Protein AF-A0A5N8XVZ8-F1 (afdb_monomer)

Nearest PDB structures (foldseek):
  3zfm-assembly1_A  TM=3.648E-01  e=7.209E+00  Homo sapiens

Sequence (87 aa):
MHVSPDGVSRLLRCGQGDRCRECGNRIEWYHRGAERPVRLHPHELPAARVPTVCRWHVSSGVAYPGGDGSSWCRLPHAVVCPARDTP

Solvent-accessible surface area (backbone atoms only — not comparable to full-atom values): 5308 Å² total; per-residue (Å²): 139,86,81,84,90,77,88,76,74,94,66,75,82,51,40,60,76,46,60,41,88,80,63,64,46,68,30,23,40,23,38,31,80,96,48,75,66,44,54,25,34,74,64,73,41,55,33,92,82,47,60,61,91,52,23,25,36,75,57,97,34,32,45,42,87,31,63,90,80,47,69,54,21,27,37,48,34,82,82,75,38,61,59,74,70,58,130

Radius of gyration: 13.96 Å; Cα contacts (8 Å, |Δi|>4): 150; chains: 1; bounding box: 51×29×31 Å

Organism: NCBI:txid565072

Structure (mmCIF, N/CA/C/O backbone):
data_AF-A0A5N8XVZ8-F1
#
_entry.id   AF-A0A5N8XVZ8-F1
#
loop_
_atom_site.group_PDB
_atom_site.id
_atom_site.type_symbol
_atom_site.label_atom_id
_atom_site.label_alt_id
_atom_site.label_comp_id
_atom_site.label_asym_id
_atom_site.label_entity_id
_atom_site.label_seq_id
_atom_site.pdbx_PDB_ins_code
_atom_site.Cartn_x
_atom_site.Cartn_y
_atom_site.Cartn_z
_atom_site.occupancy
_atom_site.B_iso_or_equiv
_atom_site.auth_seq_id
_atom_site.auth_comp_id
_atom_site.auth_asym_id
_atom_site.auth_atom_id
_atom_site.pdbx_PDB_model_num
ATOM 1 N N . MET A 1 1 ? 36.387 -0.703 15.146 1.00 42.25 1 MET A N 1
ATOM 2 C CA . MET A 1 1 ? 35.411 -1.714 15.615 1.00 42.25 1 MET A CA 1
ATOM 3 C C . MET A 1 1 ? 34.327 -0.922 16.339 1.00 42.25 1 MET A C 1
ATOM 5 O O . MET A 1 1 ? 34.670 -0.253 17.294 1.00 42.25 1 MET A O 1
ATOM 9 N N . HIS A 1 2 ? 33.120 -0.709 15.821 1.00 36.47 2 HIS A N 1
ATOM 10 C CA . HIS A 1 2 ? 32.090 -1.687 15.468 1.00 36.47 2 HIS A CA 1
ATOM 11 C C . HIS A 1 2 ? 31.334 -1.256 14.199 1.00 36.47 2 HIS A C 1
ATOM 13 O O . HIS A 1 2 ? 30.752 -0.176 14.160 1.00 36.47 2 HIS A O 1
ATOM 19 N N . VAL A 1 3 ? 31.312 -2.120 13.184 1.00 37.03 3 VAL A N 1
ATOM 20 C CA . VAL A 1 3 ? 30.271 -2.108 12.151 1.00 37.03 3 VAL A CA 1
ATOM 21 C C . VAL A 1 3 ? 29.294 -3.212 12.541 1.00 37.03 3 VAL A C 1
ATOM 23 O O . VAL A 1 3 ? 29.656 -4.386 12.553 1.00 37.03 3 VAL A O 1
ATOM 26 N N . SER A 1 4 ? 28.097 -2.826 12.979 1.00 40.59 4 SER A N 1
ATOM 27 C CA . SER A 1 4 ? 27.034 -3.773 13.319 1.00 40.59 4 SER A CA 1
ATOM 28 C C . SER A 1 4 ? 26.550 -4.473 12.040 1.00 40.59 4 SER A C 1
ATOM 30 O O . SER A 1 4 ? 26.217 -3.775 11.077 1.00 40.59 4 SER A O 1
ATOM 32 N N . PRO A 1 5 ? 26.514 -5.816 11.998 1.00 52.44 5 PRO A N 1
ATOM 33 C CA . PRO A 1 5 ? 26.187 -6.576 10.802 1.00 52.44 5 PRO A CA 1
ATOM 34 C C . PRO A 1 5 ? 24.739 -7.073 10.863 1.00 52.44 5 PRO A C 1
ATOM 36 O O . PRO A 1 5 ? 24.511 -8.209 11.241 1.00 52.44 5 PRO A O 1
ATOM 39 N N . ASP A 1 6 ? 23.761 -6.244 10.493 1.00 42.94 6 ASP A N 1
ATOM 40 C CA . ASP A 1 6 ? 22.429 -6.763 10.134 1.00 42.94 6 ASP A CA 1
ATOM 41 C C . ASP A 1 6 ? 21.720 -5.828 9.131 1.00 42.94 6 ASP A C 1
ATOM 43 O O . ASP A 1 6 ? 20.878 -4.991 9.445 1.00 42.94 6 ASP A O 1
ATOM 47 N N . GLY A 1 7 ? 22.192 -5.899 7.883 1.00 42.09 7 GLY A N 1
ATOM 48 C CA . GLY A 1 7 ? 21.301 -6.318 6.802 1.00 42.09 7 GLY A CA 1
ATOM 49 C C . GLY A 1 7 ? 20.302 -5.335 6.188 1.00 42.09 7 GLY A C 1
ATOM 50 O O . GLY A 1 7 ? 19.359 -5.812 5.569 1.00 42.09 7 GLY A O 1
ATOM 51 N N . VAL A 1 8 ? 20.475 -4.010 6.258 1.00 41.91 8 VAL A N 1
ATOM 52 C CA . VAL A 1 8 ? 19.671 -3.100 5.409 1.00 41.91 8 VAL A CA 1
ATOM 53 C C . VAL A 1 8 ? 20.528 -2.534 4.288 1.00 41.91 8 VAL A C 1
ATOM 55 O O . VAL A 1 8 ? 21.279 -1.571 4.446 1.00 41.91 8 VAL A O 1
ATOM 58 N N . SER A 1 9 ? 20.413 -3.202 3.144 1.00 44.44 9 SER A N 1
ATOM 59 C CA . SER A 1 9 ? 20.962 -2.843 1.847 1.00 44.44 9 SER A CA 1
ATOM 60 C C . SER A 1 9 ? 21.012 -1.335 1.618 1.00 44.44 9 SER A C 1
ATOM 62 O O . SER A 1 9 ? 20.006 -0.629 1.594 1.00 44.44 9 SER A O 1
ATOM 64 N N . ARG A 1 10 ? 22.239 -0.878 1.370 1.00 45.28 10 ARG A N 1
ATOM 65 C CA . ARG A 1 10 ? 22.661 0.426 0.854 1.00 45.28 10 ARG A CA 1
ATOM 66 C C . ARG A 1 10 ? 22.171 0.641 -0.591 1.00 45.28 10 ARG A C 1
ATOM 68 O O . ARG A 1 10 ? 22.954 0.979 -1.471 1.00 45.28 10 ARG A O 1
ATOM 75 N N . LEU A 1 11 ? 20.890 0.398 -0.849 1.00 49.69 11 LEU A N 1
ATOM 76 C CA . LEU A 1 11 ? 20.199 0.762 -2.078 1.00 49.69 11 LEU A CA 1
ATOM 77 C C . LEU A 1 11 ? 19.320 1.955 -1.731 1.00 49.69 11 LEU A C 1
ATOM 79 O O . LEU A 1 11 ? 18.300 1.833 -1.063 1.00 49.69 11 LEU A O 1
ATOM 83 N N . LEU A 1 12 ? 19.855 3.114 -2.107 1.00 50.62 12 LEU A N 1
ATOM 84 C CA . LEU A 1 12 ? 19.230 4.422 -2.225 1.00 50.62 12 LEU A CA 1
ATOM 85 C C . LEU A 1 12 ? 17.753 4.448 -1.812 1.00 50.62 12 LEU A C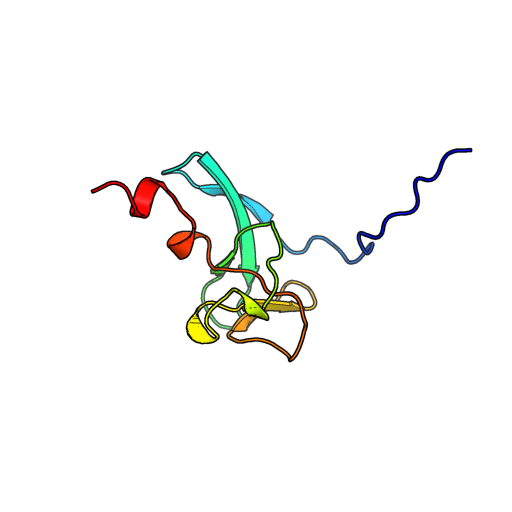 1
ATOM 87 O O . LEU A 1 12 ? 16.885 3.945 -2.526 1.00 50.62 1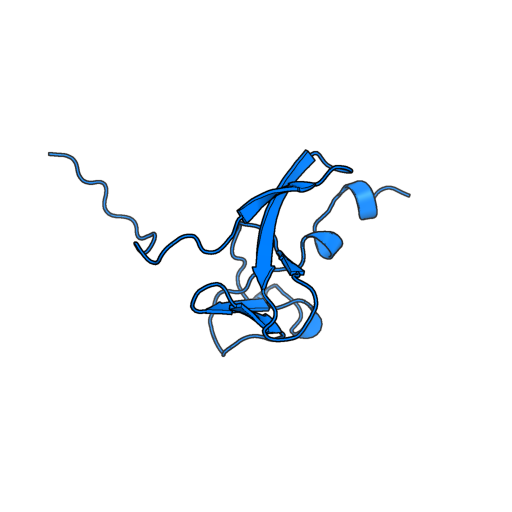2 LEU A O 1
ATOM 91 N N . ARG A 1 13 ? 17.479 5.114 -0.684 1.00 52.34 13 ARG A N 1
ATOM 92 C CA . ARG A 1 13 ? 16.135 5.526 -0.276 1.00 52.34 13 ARG A CA 1
ATOM 93 C C . ARG A 1 13 ? 15.545 6.446 -1.343 1.00 52.34 13 ARG A C 1
ATOM 95 O O . ARG A 1 13 ? 15.609 7.663 -1.235 1.00 52.34 13 ARG A O 1
ATOM 102 N N . CYS A 1 14 ? 14.964 5.867 -2.380 1.00 52.50 14 CYS A N 1
ATOM 103 C CA . CYS A 1 14 ? 14.118 6.572 -3.332 1.00 52.50 14 CYS A CA 1
ATOM 104 C C . CYS A 1 14 ? 12.656 6.515 -2.845 1.00 52.50 14 CYS A C 1
ATOM 106 O O . CYS A 1 14 ? 11.729 6.272 -3.608 1.00 52.50 14 CYS A O 1
ATOM 108 N N . GLY A 1 15 ? 12.480 6.670 -1.529 1.00 57.78 15 GLY A N 1
ATOM 109 C CA . GLY A 1 15 ? 11.206 6.895 -0.871 1.00 57.78 15 GLY A CA 1
ATOM 110 C C . GLY A 1 15 ? 11.311 8.219 -0.130 1.00 57.78 15 GLY A C 1
ATOM 111 O O . GLY A 1 15 ? 12.144 8.354 0.770 1.00 57.78 15 GLY A O 1
ATOM 112 N N . GLN A 1 16 ? 10.519 9.220 -0.519 1.00 66.12 16 GLN A N 1
ATOM 113 C CA . GLN A 1 1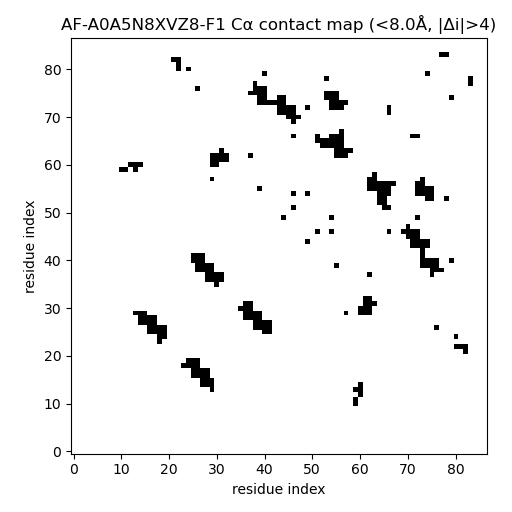6 ? 10.408 10.417 0.312 1.00 66.12 16 GLN A CA 1
ATOM 114 C C . GLN A 1 16 ? 9.653 10.018 1.579 1.00 66.12 16 GLN A C 1
ATOM 116 O O . GLN A 1 16 ? 8.465 9.692 1.532 1.00 66.12 16 GLN A O 1
ATOM 121 N N . GLY A 1 17 ? 10.382 9.960 2.695 1.00 73.00 17 GLY A N 1
ATOM 122 C CA . GLY A 1 17 ? 9.811 9.690 4.006 1.00 73.00 17 GLY A CA 1
ATOM 123 C C . GLY A 1 17 ? 8.934 10.861 4.430 1.00 73.00 17 GLY A C 1
ATOM 124 O O . GLY A 1 17 ? 9.419 11.979 4.571 1.00 73.00 17 GLY A O 1
ATOM 125 N N . ASP A 1 18 ? 7.657 10.589 4.638 1.00 83.62 18 ASP A N 1
ATOM 126 C CA . ASP A 1 18 ? 6.636 11.561 5.011 1.00 83.62 18 ASP A CA 1
ATOM 127 C C . ASP A 1 18 ? 5.825 11.017 6.200 1.00 83.62 18 ASP A C 1
ATOM 129 O O . ASP A 1 18 ? 6.105 9.931 6.727 1.00 83.62 18 ASP A O 1
ATOM 133 N N . ARG A 1 19 ? 4.838 11.769 6.691 1.00 86.62 19 ARG A N 1
ATOM 134 C CA . ARG A 1 19 ? 3.965 11.318 7.783 1.00 86.62 19 ARG A CA 1
ATOM 135 C C . ARG A 1 19 ? 2.512 11.424 7.372 1.00 86.62 19 ARG A C 1
ATOM 137 O O . ARG A 1 19 ? 2.079 12.418 6.800 1.00 86.62 19 ARG A O 1
ATOM 144 N N . CYS A 1 20 ? 1.737 10.400 7.711 1.00 86.12 20 CYS A N 1
ATOM 145 C CA . CYS A 1 20 ? 0.302 10.457 7.514 1.00 86.12 20 CYS A CA 1
ATOM 146 C C . CYS A 1 20 ? -0.295 11.570 8.381 1.00 86.12 20 CYS A C 1
ATOM 148 O O . CYS A 1 20 ? -0.066 11.591 9.588 1.00 86.12 20 CYS A O 1
ATOM 150 N N . ARG A 1 21 ? -1.075 12.473 7.779 1.00 84.19 21 ARG A N 1
ATOM 151 C CA . ARG A 1 21 ? -1.727 13.583 8.498 1.00 84.19 21 ARG A CA 1
ATOM 152 C C . ARG A 1 21 ? -2.818 13.109 9.456 1.00 84.19 21 ARG A C 1
ATOM 154 O O . ARG A 1 21 ? -3.036 13.762 10.464 1.00 84.19 21 ARG A O 1
ATOM 161 N N . GLU A 1 22 ? -3.424 11.960 9.169 1.00 84.50 22 GLU A N 1
ATOM 162 C CA . GLU A 1 22 ? -4.519 11.409 9.970 1.00 84.50 22 GLU A CA 1
ATOM 163 C C . GLU A 1 22 ? -3.993 10.717 11.234 1.00 84.50 22 GLU A C 1
ATOM 165 O O . GLU A 1 22 ? -4.388 11.044 12.344 1.00 84.50 22 GLU A O 1
ATOM 170 N N . CYS A 1 23 ? -3.064 9.766 11.081 1.00 85.88 23 CYS A N 1
ATOM 171 C CA . CYS A 1 23 ? -2.594 8.942 12.199 1.00 85.88 23 CYS A CA 1
ATOM 172 C C . CYS A 1 23 ? -1.178 9.276 12.695 1.00 85.88 23 CYS A C 1
ATOM 174 O O . CYS A 1 23 ? -0.686 8.621 13.608 1.00 85.88 23 CYS A O 1
ATOM 176 N N . GLY A 1 24 ? -0.459 10.199 12.051 1.00 85.19 24 GLY A N 1
ATOM 177 C CA . GLY A 1 24 ? 0.915 10.577 12.413 1.00 85.19 24 GLY A CA 1
ATOM 178 C C . GLY A 1 24 ? 2.003 9.537 12.101 1.00 85.19 24 GLY A C 1
ATOM 179 O O . GLY A 1 24 ? 3.192 9.834 12.244 1.00 85.19 24 GLY A O 1
ATOM 180 N N . ASN A 1 25 ? 1.636 8.332 11.649 1.00 85.56 25 ASN A N 1
ATOM 181 C CA . ASN A 1 25 ? 2.601 7.273 11.344 1.00 85.56 25 ASN A CA 1
ATOM 182 C C . ASN A 1 25 ? 3.478 7.638 10.145 1.00 85.56 25 ASN A C 1
ATOM 184 O O . ASN A 1 25 ? 3.052 8.331 9.216 1.00 85.56 25 ASN A O 1
ATOM 188 N N . ARG A 1 26 ? 4.711 7.127 10.155 1.00 85.19 26 ARG A N 1
ATOM 189 C CA . ARG A 1 26 ? 5.649 7.298 9.042 1.00 85.19 26 ARG A CA 1
ATOM 190 C C . ARG A 1 26 ? 5.134 6.568 7.805 1.00 85.19 26 ARG A C 1
ATOM 192 O O . ARG A 1 26 ? 4.673 5.431 7.895 1.00 85.19 26 ARG A O 1
ATOM 199 N N . ILE A 1 27 ? 5.249 7.228 6.663 1.00 88.38 27 ILE A N 1
ATOM 200 C CA . ILE A 1 27 ? 4.912 6.703 5.343 1.00 88.38 27 ILE A CA 1
ATOM 201 C C . ILE A 1 27 ? 6.073 6.964 4.392 1.00 88.38 27 ILE A C 1
ATOM 203 O O . ILE A 1 27 ? 6.875 7.868 4.610 1.00 88.38 27 ILE A O 1
ATOM 207 N N . GLU A 1 28 ? 6.160 6.178 3.331 1.00 88.31 28 GLU A N 1
ATOM 208 C CA . GLU A 1 28 ? 7.100 6.420 2.242 1.00 88.31 28 GLU A CA 1
ATOM 209 C C . GLU A 1 28 ? 6.336 6.567 0.930 1.00 88.31 28 GLU A C 1
ATOM 211 O O . GLU A 1 28 ? 5.436 5.779 0.621 1.00 88.31 28 GLU A O 1
ATOM 216 N N . TRP A 1 29 ? 6.690 7.598 0.166 1.00 85.94 29 TRP A N 1
ATOM 217 C CA . TRP A 1 29 ? 6.144 7.839 -1.164 1.00 85.94 29 TRP A CA 1
ATOM 218 C C . TRP A 1 29 ? 7.008 7.173 -2.223 1.00 85.94 29 TRP A C 1
ATOM 220 O O . TRP A 1 29 ? 8.205 7.443 -2.297 1.00 85.94 29 TRP A O 1
ATOM 230 N N . TYR A 1 30 ? 6.381 6.357 -3.066 1.00 86.44 30 TYR A N 1
ATOM 231 C CA . TYR A 1 30 ? 7.035 5.692 -4.187 1.00 86.44 30 TYR A CA 1
ATOM 232 C C . TYR A 1 30 ? 6.330 6.007 -5.497 1.00 86.44 30 TYR A C 1
ATOM 234 O O . TYR A 1 30 ? 5.101 6.096 -5.552 1.00 86.44 30 TYR A O 1
ATOM 242 N N . HIS A 1 31 ? 7.104 6.147 -6.568 1.00 84.69 31 HIS A N 1
ATOM 243 C CA . HIS A 1 31 ? 6.555 6.362 -7.901 1.00 84.69 31 HIS A CA 1
ATOM 244 C C . HIS A 1 31 ? 5.973 5.061 -8.448 1.00 84.69 31 HIS A C 1
ATOM 246 O O . HIS A 1 31 ? 6.536 3.994 -8.242 1.00 84.69 31 HIS A O 1
ATOM 252 N N . ARG A 1 32 ? 4.861 5.133 -9.177 1.00 85.31 32 ARG A N 1
ATOM 253 C CA . ARG A 1 32 ? 4.269 3.975 -9.859 1.00 85.31 32 ARG A CA 1
ATOM 254 C C . ARG A 1 32 ? 4.422 4.156 -11.368 1.00 85.31 32 ARG A C 1
ATOM 256 O O . ARG A 1 32 ? 3.441 4.313 -12.081 1.00 85.31 32 ARG A O 1
ATOM 263 N N . GLY A 1 33 ? 5.661 4.233 -11.853 1.00 78.19 33 GLY A N 1
ATOM 264 C CA . GLY A 1 33 ? 5.938 4.516 -13.267 1.00 78.19 33 GLY A CA 1
ATOM 265 C C . GLY A 1 33 ? 5.236 5.796 -13.743 1.00 78.19 33 GLY A C 1
ATOM 266 O O . GLY A 1 33 ? 5.494 6.871 -13.208 1.00 78.19 33 GLY A O 1
ATOM 267 N N . ALA A 1 34 ? 4.331 5.667 -14.719 1.00 75.69 34 ALA A N 1
ATOM 268 C CA . ALA A 1 34 ? 3.531 6.773 -15.263 1.00 75.69 34 ALA A CA 1
ATOM 269 C C . ALA A 1 34 ? 2.305 7.156 -14.406 1.00 75.69 34 ALA A C 1
ATOM 271 O O . ALA A 1 34 ? 1.597 8.112 -14.717 1.00 75.69 34 ALA A O 1
ATOM 272 N N . GLU A 1 35 ? 2.019 6.404 -13.348 1.00 81.19 35 GLU A N 1
ATOM 273 C CA . GLU A 1 35 ? 0.851 6.599 -12.500 1.00 81.19 35 GLU A CA 1
ATOM 274 C C . GLU A 1 35 ? 1.181 7.417 -11.247 1.00 81.19 35 GLU A C 1
ATOM 276 O O . GLU A 1 35 ? 2.337 7.650 -10.881 1.00 81.19 35 GLU A O 1
ATOM 281 N N . ARG A 1 36 ? 0.119 7.854 -10.560 1.00 82.25 36 ARG A N 1
ATOM 282 C CA . ARG A 1 36 ? 0.225 8.639 -9.326 1.00 82.25 36 ARG A CA 1
ATOM 283 C C . ARG A 1 36 ? 1.082 7.898 -8.289 1.00 82.25 36 ARG A C 1
ATOM 285 O O . ARG A 1 36 ? 0.922 6.683 -8.135 1.00 82.25 36 ARG A O 1
ATOM 292 N N . PRO A 1 37 ? 1.945 8.618 -7.550 1.00 84.31 37 PRO A N 1
ATOM 293 C CA . PRO A 1 37 ? 2.764 8.004 -6.521 1.00 84.31 37 PRO A CA 1
ATOM 294 C C . PRO A 1 37 ? 1.880 7.377 -5.442 1.00 84.31 37 PRO A C 1
ATOM 296 O O . PRO A 1 37 ? 0.804 7.884 -5.105 1.00 84.31 37 PRO A O 1
ATOM 299 N N . VAL A 1 38 ? 2.346 6.259 -4.901 1.00 86.50 38 VAL A N 1
ATOM 300 C CA . VAL A 1 38 ? 1.652 5.491 -3.874 1.00 86.50 38 VAL A CA 1
ATOM 301 C C . VAL A 1 38 ? 2.358 5.656 -2.535 1.00 86.50 38 VAL A C 1
ATOM 303 O O . VAL A 1 38 ? 3.584 5.626 -2.440 1.00 86.50 38 VAL A O 1
ATOM 306 N N . ARG A 1 39 ? 1.554 5.822 -1.484 1.00 89.06 39 ARG A N 1
ATOM 307 C CA . ARG A 1 39 ? 2.012 5.836 -0.093 1.00 89.06 39 ARG A CA 1
ATOM 308 C C . ARG A 1 39 ? 2.088 4.409 0.440 1.00 89.06 39 ARG A C 1
ATOM 310 O O . ARG A 1 39 ? 1.055 3.758 0.618 1.00 89.06 39 ARG A O 1
ATOM 317 N N . LEU A 1 40 ? 3.290 3.928 0.718 1.00 88.00 40 LEU A N 1
ATOM 318 C CA . LEU A 1 40 ? 3.519 2.621 1.323 1.00 88.00 40 LEU A CA 1
ATOM 319 C C . LEU A 1 40 ? 3.972 2.773 2.773 1.00 8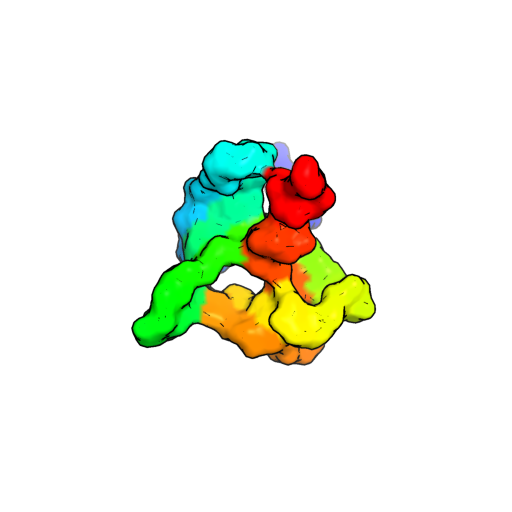8.00 40 LEU A C 1
ATOM 321 O O . LEU A 1 40 ? 4.534 3.791 3.180 1.00 88.00 40 LEU A O 1
ATOM 325 N N . HIS A 1 41 ? 3.688 1.751 3.569 1.00 86.94 41 HIS A N 1
ATOM 326 C CA . HIS A 1 41 ? 4.214 1.654 4.917 1.00 86.94 41 HIS A CA 1
ATOM 327 C C . HIS A 1 41 ? 5.730 1.365 4.864 1.00 86.94 41 HIS A C 1
ATOM 329 O O . HIS A 1 41 ? 6.156 0.550 4.039 1.00 86.94 41 HIS A O 1
ATOM 335 N N . PRO A 1 42 ? 6.551 2.007 5.718 1.00 83.38 42 PRO A N 1
ATOM 336 C CA . PRO A 1 42 ? 8.002 1.832 5.699 1.00 83.38 42 PRO A CA 1
ATOM 337 C C . PRO A 1 42 ? 8.455 0.444 6.154 1.00 83.38 42 PRO A C 1
ATOM 339 O O . PRO A 1 42 ? 9.537 0.001 5.783 1.00 83.38 42 PRO A O 1
ATOM 342 N N . HIS A 1 43 ? 7.647 -0.248 6.964 1.00 82.69 43 HIS A N 1
ATOM 343 C CA . HIS A 1 43 ? 7.956 -1.624 7.352 1.00 82.69 43 HIS A CA 1
ATOM 344 C C . HIS A 1 43 ? 7.545 -2.610 6.271 1.00 82.69 43 HIS A C 1
ATOM 346 O O . HIS A 1 43 ? 6.404 -2.603 5.800 1.00 82.69 43 HIS A O 1
ATOM 352 N N . GLU A 1 44 ? 8.472 -3.508 5.979 1.00 84.38 44 GLU A N 1
ATOM 353 C CA . GLU A 1 44 ? 8.243 -4.701 5.186 1.00 84.38 44 GLU A CA 1
ATOM 354 C C . GLU A 1 44 ? 7.551 -5.759 6.047 1.00 84.38 44 GLU A C 1
ATOM 356 O O . GLU A 1 44 ? 7.863 -5.949 7.224 1.00 84.38 44 GLU A O 1
ATOM 361 N N . LEU A 1 45 ? 6.565 -6.425 5.458 1.00 84.56 45 LEU A N 1
ATOM 362 C CA . LEU A 1 45 ? 5.761 -7.450 6.100 1.00 84.56 45 LEU A CA 1
ATOM 363 C C . LEU A 1 45 ? 5.909 -8.774 5.344 1.00 84.56 45 LEU A C 1
ATOM 365 O O . LEU A 1 45 ? 6.075 -8.770 4.118 1.00 84.56 45 LEU A O 1
ATOM 369 N N . PRO A 1 46 ? 5.823 -9.918 6.046 1.00 86.25 46 PRO A N 1
ATOM 370 C CA . PRO A 1 46 ? 5.911 -11.218 5.403 1.00 86.25 46 PRO A CA 1
ATOM 371 C C . PRO A 1 46 ? 4.765 -11.376 4.407 1.00 86.25 46 PRO A C 1
ATOM 373 O O . PRO A 1 46 ? 3.594 -11.308 4.793 1.00 86.25 46 PRO A O 1
ATOM 376 N N . ALA A 1 47 ? 5.084 -11.637 3.139 1.00 84.94 47 ALA A N 1
ATOM 377 C CA . ALA A 1 47 ? 4.086 -11.784 2.083 1.00 84.94 47 ALA A CA 1
ATOM 378 C C . ALA A 1 47 ? 3.058 -12.876 2.417 1.00 84.94 47 ALA A C 1
ATOM 380 O O . ALA A 1 47 ? 1.877 -12.720 2.117 1.00 84.94 47 ALA A O 1
ATOM 381 N N . ALA A 1 48 ? 3.471 -13.926 3.133 1.00 83.75 48 ALA A N 1
ATOM 382 C CA . ALA A 1 48 ? 2.596 -15.000 3.603 1.00 83.75 48 ALA A CA 1
ATOM 383 C C . ALA A 1 48 ? 1.420 -14.523 4.482 1.00 83.75 48 ALA A C 1
ATOM 385 O O . ALA A 1 48 ? 0.373 -15.161 4.484 1.00 83.75 48 ALA A O 1
ATOM 386 N N . ARG A 1 49 ? 1.561 -13.403 5.208 1.00 83.62 49 ARG A N 1
ATOM 387 C CA . ARG A 1 49 ? 0.511 -12.858 6.093 1.00 83.62 49 ARG A CA 1
ATOM 388 C C . ARG A 1 49 ? -0.344 -11.774 5.436 1.00 83.62 49 ARG A C 1
ATOM 390 O O . ARG A 1 49 ? -1.287 -11.292 6.053 1.00 83.62 49 ARG A O 1
ATOM 397 N N . VAL A 1 50 ? -0.006 -11.369 4.215 1.00 83.25 50 VAL A N 1
ATOM 398 C CA . VAL A 1 50 ? -0.636 -10.243 3.518 1.00 83.25 50 VAL A CA 1
ATOM 399 C C . VAL A 1 50 ? -1.399 -10.781 2.311 1.00 83.25 50 VAL A C 1
ATOM 401 O O . VAL A 1 50 ? -0.825 -11.557 1.546 1.00 83.25 50 VAL A O 1
ATOM 404 N N . PRO A 1 51 ? -2.661 -10.395 2.077 1.00 83.44 51 PRO A N 1
ATOM 405 C CA . PRO A 1 51 ? -3.383 -10.812 0.880 1.00 83.44 51 PRO A CA 1
ATOM 406 C C . PRO A 1 51 ? -2.739 -10.213 -0.374 1.00 83.44 51 PRO A C 1
ATOM 408 O O . PRO A 1 51 ? -2.320 -9.057 -0.365 1.00 83.44 51 PRO A O 1
ATOM 411 N N . THR A 1 52 ? -2.680 -10.979 -1.467 1.00 81.69 52 THR A N 1
ATOM 412 C CA . THR A 1 52 ? -1.963 -10.609 -2.705 1.00 81.69 52 THR A CA 1
ATOM 413 C C . THR A 1 52 ? -2.356 -9.234 -3.251 1.00 81.69 52 THR A C 1
ATOM 415 O O . THR A 1 52 ? -1.495 -8.503 -3.730 1.00 81.69 52 THR A O 1
ATOM 418 N N . VAL A 1 53 ? -3.624 -8.841 -3.099 1.00 81.81 53 VAL A N 1
ATOM 419 C CA . VAL A 1 53 ? -4.158 -7.534 -3.529 1.00 81.81 53 VAL A CA 1
ATOM 420 C C . VAL A 1 53 ? -3.570 -6.337 -2.771 1.00 81.81 53 VAL A C 1
ATOM 422 O O . VAL A 1 53 ? -3.581 -5.219 -3.277 1.00 81.81 53 VAL A O 1
ATOM 425 N N . CYS A 1 54 ? -3.049 -6.554 -1.562 1.00 84.38 54 CYS A N 1
ATOM 426 C CA . CYS A 1 54 ? -2.433 -5.519 -0.732 1.00 84.38 54 CYS A CA 1
ATOM 427 C C . CYS A 1 54 ? -0.904 -5.551 -0.779 1.00 84.38 54 CYS A C 1
ATOM 429 O O . CYS A 1 54 ? -0.279 -4.714 -0.129 1.00 84.38 54 CYS A O 1
ATOM 431 N N . ARG A 1 55 ? -0.302 -6.504 -1.501 1.00 88.94 55 ARG A N 1
ATOM 432 C CA . ARG A 1 55 ? 1.153 -6.633 -1.603 1.00 88.94 55 ARG A CA 1
ATOM 433 C C . ARG A 1 55 ? 1.693 -5.630 -2.612 1.00 88.94 55 ARG A C 1
ATOM 435 O O . ARG A 1 55 ? 1.166 -5.510 -3.715 1.00 88.94 55 ARG A O 1
ATOM 442 N N . TRP A 1 56 ? 2.756 -4.945 -2.224 1.00 88.69 56 TRP A N 1
ATOM 443 C CA . TRP A 1 56 ? 3.529 -4.057 -3.079 1.00 88.69 56 TRP A CA 1
ATOM 444 C C . TRP A 1 56 ? 5.003 -4.399 -2.967 1.00 88.69 56 TRP A C 1
ATOM 446 O O . TRP A 1 56 ? 5.506 -4.680 -1.877 1.00 88.69 56 TRP A O 1
ATOM 456 N N . HIS A 1 57 ? 5.706 -4.326 -4.085 1.00 87.31 57 HIS A N 1
ATOM 457 C CA . HIS A 1 57 ? 7.153 -4.446 -4.132 1.00 87.31 57 HIS A CA 1
ATOM 458 C C . HIS A 1 57 ? 7.752 -3.124 -4.604 1.00 87.31 57 HIS A C 1
ATOM 460 O O . HIS A 1 57 ? 7.175 -2.459 -5.458 1.00 87.31 57 HIS A O 1
ATOM 466 N N . VAL A 1 58 ? 8.892 -2.724 -4.047 1.00 82.56 58 VAL A N 1
ATOM 467 C CA . VAL A 1 58 ? 9.595 -1.513 -4.478 1.00 82.56 58 VAL A CA 1
ATOM 468 C C . VAL A 1 58 ? 10.937 -1.921 -5.048 1.00 82.56 58 VAL A C 1
ATOM 470 O O . VAL A 1 58 ? 11.771 -2.465 -4.332 1.00 82.56 58 VAL A O 1
ATOM 473 N N . SER A 1 59 ? 11.152 -1.592 -6.315 1.00 80.69 59 SER A N 1
ATOM 474 C CA . SER A 1 59 ? 12.426 -1.795 -6.990 1.00 80.69 59 SER A CA 1
ATOM 475 C C . SER A 1 59 ? 12.902 -0.462 -7.554 1.00 80.69 59 SER A C 1
ATOM 477 O O . SER A 1 59 ? 12.155 0.231 -8.245 1.00 80.69 59 SER A O 1
ATOM 479 N N . SER A 1 60 ? 14.122 -0.052 -7.198 1.00 76.81 6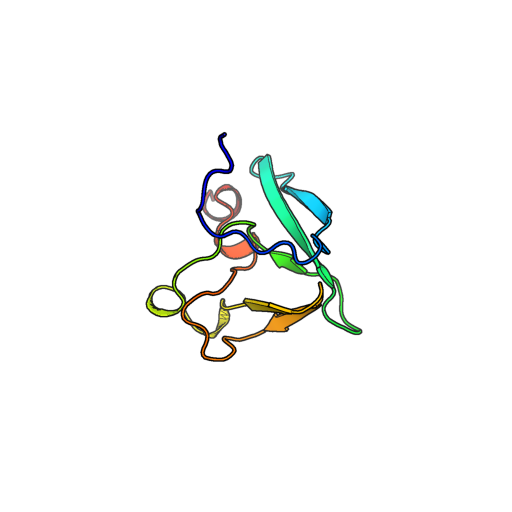0 SER A N 1
ATOM 480 C CA . SER A 1 60 ? 14.741 1.209 -7.646 1.00 76.81 60 SER A CA 1
ATOM 481 C C . SER A 1 60 ? 13.872 2.471 -7.455 1.00 76.81 60 SER A C 1
ATOM 483 O O . SER A 1 60 ? 13.921 3.387 -8.269 1.00 76.81 60 SER A O 1
ATOM 485 N N . GLY A 1 61 ? 13.060 2.530 -6.389 1.00 78.50 61 GLY A N 1
ATOM 486 C CA . GLY A 1 61 ? 12.149 3.657 -6.111 1.00 78.50 61 GLY A CA 1
ATOM 487 C C . GLY A 1 61 ? 10.795 3.604 -6.818 1.00 78.50 61 GLY A C 1
ATOM 488 O O . GLY A 1 61 ? 9.947 4.472 -6.594 1.00 78.50 61 GLY A O 1
ATOM 489 N N . VAL A 1 62 ? 10.569 2.575 -7.634 1.00 84.12 62 VAL A N 1
ATOM 490 C CA . VAL A 1 62 ? 9.295 2.329 -8.303 1.00 84.12 62 VAL A CA 1
ATOM 491 C C . VAL A 1 62 ? 8.533 1.242 -7.554 1.00 84.12 62 VAL A C 1
ATOM 493 O O . VAL A 1 62 ? 9.052 0.152 -7.323 1.00 84.12 62 VAL A O 1
ATOM 496 N N . ALA A 1 63 ? 7.301 1.548 -7.161 1.00 87.50 63 ALA A N 1
ATOM 497 C CA . ALA A 1 63 ? 6.388 0.611 -6.537 1.00 87.50 63 ALA A CA 1
ATOM 498 C C . ALA A 1 63 ? 5.578 -0.143 -7.596 1.00 87.50 63 ALA A C 1
ATOM 500 O O . ALA A 1 63 ? 4.875 0.457 -8.413 1.00 87.50 63 ALA A O 1
ATOM 501 N N . TYR A 1 64 ? 5.633 -1.465 -7.521 1.00 85.12 64 TYR A N 1
ATOM 502 C CA . TYR A 1 64 ? 4.903 -2.397 -8.361 1.00 85.12 64 TYR A CA 1
ATOM 503 C C . TYR A 1 64 ? 3.813 -3.084 -7.532 1.00 85.12 64 TYR A C 1
ATOM 505 O O . T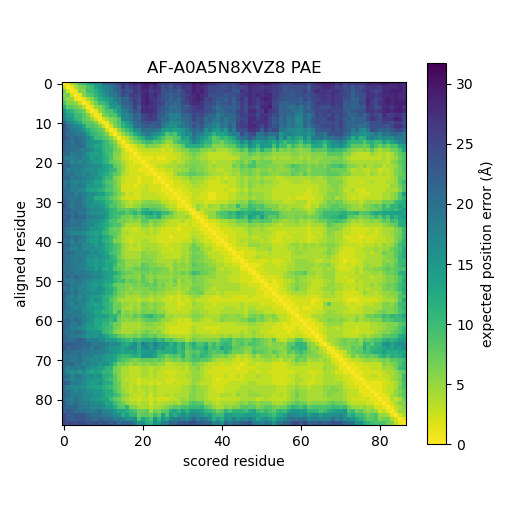YR A 1 64 ? 4.091 -3.542 -6.417 1.00 85.12 64 TYR A O 1
ATOM 513 N N . PRO A 1 65 ? 2.569 -3.145 -8.036 1.00 84.56 65 PRO A N 1
ATOM 514 C CA . PRO A 1 65 ? 1.514 -3.905 -7.384 1.00 84.56 65 PRO A CA 1
ATOM 515 C C . PRO A 1 65 ? 1.785 -5.410 -7.509 1.00 84.56 65 PRO A C 1
ATOM 517 O O . PRO A 1 65 ? 2.218 -5.888 -8.556 1.00 84.56 65 PRO A O 1
ATOM 520 N N . GLY A 1 66 ? 1.479 -6.159 -6.451 1.00 77.75 66 GLY A N 1
ATOM 521 C CA . GLY A 1 66 ? 1.693 -7.600 -6.370 1.00 77.75 66 GLY A CA 1
ATOM 522 C C . GLY A 1 66 ? 2.932 -7.986 -5.562 1.00 77.75 66 GLY A C 1
ATOM 523 O O . GLY A 1 66 ? 3.673 -7.151 -5.042 1.00 77.75 66 GLY A O 1
ATOM 524 N N . GLY A 1 67 ? 3.122 -9.295 -5.408 1.00 71.44 67 GLY A N 1
ATOM 525 C CA . GLY A 1 67 ? 4.347 -9.856 -4.853 1.00 71.44 67 GLY A CA 1
ATOM 526 C C . GLY A 1 67 ? 5.177 -10.440 -5.983 1.00 71.44 67 GLY A C 1
ATOM 527 O O . GLY A 1 67 ? 4.690 -11.319 -6.685 1.00 71.44 67 GLY A O 1
ATOM 528 N N . ASP A 1 68 ? 6.425 -10.006 -6.113 1.00 70.25 68 ASP A N 1
ATOM 529 C CA . ASP A 1 68 ? 7.420 -10.530 -7.065 1.00 70.25 68 ASP A CA 1
ATOM 530 C C . ASP A 1 68 ? 7.881 -11.970 -6.714 1.00 70.25 68 ASP A C 1
ATOM 532 O O . ASP A 1 68 ? 9.018 -12.361 -6.920 1.00 70.25 68 ASP A O 1
ATOM 536 N N . GLY A 1 69 ? 7.045 -12.758 -6.028 1.00 70.88 69 GLY A N 1
ATOM 537 C CA . GLY A 1 69 ? 7.457 -14.010 -5.377 1.00 70.88 69 GLY A CA 1
ATOM 538 C C . GLY A 1 69 ? 8.365 -13.819 -4.153 1.00 70.88 69 GLY A C 1
ATOM 539 O O . GLY A 1 69 ? 8.731 -14.794 -3.502 1.00 70.88 69 GLY A O 1
ATOM 540 N N . SER A 1 70 ? 8.693 -12.575 -3.794 1.00 77.00 70 SER A N 1
ATOM 541 C CA . SER A 1 70 ? 9.474 -12.248 -2.601 1.00 77.00 70 SER A CA 1
ATOM 542 C C . SER A 1 70 ? 8.743 -12.630 -1.307 1.00 77.00 70 SER A C 1
ATOM 544 O O . SER A 1 70 ? 7.544 -12.386 -1.153 1.00 77.00 70 SER A O 1
ATOM 546 N N . SER A 1 71 ? 9.489 -13.151 -0.326 1.00 82.50 71 SER A N 1
ATOM 547 C CA . SER A 1 71 ? 8.980 -13.447 1.027 1.00 82.50 71 SER A CA 1
ATOM 548 C C . SER A 1 71 ? 8.536 -12.199 1.798 1.00 82.50 71 SER A C 1
ATOM 550 O O . SER A 1 71 ? 7.857 -12.309 2.820 1.00 82.50 71 SER A O 1
ATOM 552 N N . TRP A 1 72 ? 8.891 -11.017 1.298 1.00 84.00 72 TRP A N 1
ATOM 553 C CA . TRP A 1 72 ? 8.601 -9.718 1.883 1.00 84.00 72 TRP A CA 1
ATOM 554 C C . TRP A 1 72 ? 7.817 -8.857 0.903 1.00 84.00 72 TRP A C 1
ATOM 556 O O . TRP A 1 72 ? 8.034 -8.891 -0.309 1.00 84.00 72 TRP A O 1
ATOM 566 N N . CYS A 1 73 ? 6.892 -8.076 1.441 1.00 88.25 73 CYS A N 1
ATOM 567 C CA . CYS A 1 73 ? 6.120 -7.105 0.690 1.00 88.25 73 CYS A CA 1
ATOM 568 C C . CYS A 1 73 ? 5.856 -5.872 1.550 1.00 88.25 73 CYS A C 1
ATOM 570 O O . CYS A 1 73 ? 5.918 -5.908 2.778 1.00 88.25 73 CYS A O 1
ATOM 572 N N . ARG A 1 74 ? 5.531 -4.769 0.894 1.00 88.19 74 ARG A N 1
ATOM 573 C CA . ARG A 1 74 ? 5.036 -3.554 1.529 1.00 88.19 74 ARG A CA 1
ATOM 574 C C . ARG A 1 74 ? 3.531 -3.474 1.352 1.00 88.19 74 ARG A C 1
ATOM 576 O O . ARG A 1 74 ? 2.969 -4.064 0.432 1.00 88.19 74 ARG A O 1
ATOM 583 N N . LEU A 1 75 ? 2.880 -2.735 2.241 1.00 88.69 75 LEU A N 1
ATOM 584 C CA . LEU A 1 75 ? 1.442 -2.500 2.183 1.00 88.69 75 LEU A CA 1
ATOM 585 C C . LEU A 1 75 ? 1.171 -1.022 1.937 1.00 88.69 75 LEU A C 1
ATOM 587 O O . LEU A 1 75 ? 1.934 -0.173 2.411 1.00 88.69 75 LEU A O 1
ATOM 591 N N . PRO A 1 76 ? 0.071 -0.687 1.245 1.00 88.56 76 PRO A N 1
ATOM 592 C CA . PRO A 1 76 ? -0.343 0.695 1.133 1.00 88.56 76 PRO A CA 1
ATOM 593 C C . PRO A 1 76 ? -0.689 1.211 2.525 1.00 88.56 76 PRO A C 1
ATOM 595 O O . PRO A 1 76 ? -1.422 0.567 3.271 1.00 88.56 76 PRO A O 1
ATOM 598 N N . HIS A 1 77 ? -0.203 2.400 2.883 1.00 88.62 77 HIS A N 1
ATOM 599 C CA . HIS A 1 77 ? -0.448 2.939 4.223 1.00 88.62 77 HIS A CA 1
ATOM 600 C C . HIS A 1 77 ? -1.948 2.980 4.552 1.00 88.62 77 HIS A C 1
ATOM 602 O O . HIS A 1 77 ? -2.358 2.740 5.677 1.00 88.62 77 HIS A O 1
ATOM 608 N N . ALA A 1 78 ? -2.780 3.198 3.537 1.00 84.31 78 ALA A N 1
ATOM 609 C CA . ALA A 1 78 ? -4.221 3.279 3.677 1.00 84.31 78 ALA A CA 1
ATOM 610 C C . ALA A 1 78 ? -4.898 1.994 4.208 1.00 84.31 78 ALA A C 1
ATOM 612 O O . ALA A 1 78 ? -6.048 2.100 4.614 1.00 84.31 78 ALA A O 1
ATOM 613 N N . VAL A 1 79 ? -4.253 0.817 4.194 1.00 83.88 79 VAL A N 1
ATOM 614 C CA . VAL A 1 79 ? -4.818 -0.416 4.798 1.00 83.88 79 VAL A CA 1
ATOM 615 C C . VAL A 1 79 ? -4.305 -0.691 6.211 1.00 83.88 79 VAL A C 1
ATOM 617 O O . VAL A 1 79 ? -4.901 -1.482 6.925 1.00 83.88 79 VAL A O 1
ATOM 620 N N . VAL A 1 80 ? -3.209 -0.045 6.617 1.00 84.12 80 VAL A N 1
ATOM 621 C CA . VAL A 1 80 ? -2.623 -0.169 7.966 1.00 84.12 80 VAL A CA 1
ATOM 622 C C . VAL A 1 80 ? -2.817 1.094 8.805 1.00 84.12 80 VAL A C 1
ATOM 624 O O . VAL A 1 80 ? -2.349 1.170 9.937 1.00 84.12 80 VAL A O 1
ATOM 627 N N . CYS A 1 81 ? -3.433 2.129 8.235 1.00 86.12 81 CYS A N 1
ATOM 628 C CA . CYS A 1 81 ? -3.658 3.401 8.899 1.00 86.12 81 CYS A CA 1
ATOM 629 C C . CYS A 1 81 ? -4.748 3.223 9.965 1.00 86.12 81 CYS A C 1
ATOM 631 O O . CYS A 1 81 ? -5.898 2.999 9.587 1.00 86.12 81 CYS A O 1
ATOM 633 N N . PRO A 1 82 ? -4.436 3.371 11.265 1.00 83.25 82 PRO A N 1
ATOM 634 C CA . PRO A 1 82 ? -5.431 3.190 12.321 1.00 83.25 82 PRO A CA 1
ATOM 635 C C . PRO A 1 82 ? -6.522 4.264 12.276 1.00 83.25 82 PRO A C 1
ATOM 637 O O . PRO A 1 82 ? -7.661 3.979 12.607 1.00 83.25 82 PRO A O 1
ATOM 640 N N . ALA A 1 83 ? -6.217 5.464 11.766 1.00 81.12 83 ALA A N 1
ATOM 641 C CA . ALA A 1 83 ? -7.221 6.514 11.575 1.00 81.12 83 ALA A CA 1
ATOM 642 C C . ALA A 1 83 ? -8.301 6.149 10.535 1.00 81.12 83 ALA A C 1
ATOM 644 O O . ALA A 1 83 ? -9.319 6.821 10.443 1.00 81.12 83 ALA A O 1
ATOM 645 N N . ARG A 1 84 ? -8.075 5.103 9.727 1.00 70.81 84 ARG A N 1
ATOM 646 C CA . ARG A 1 84 ? -9.057 4.575 8.772 1.00 70.81 84 ARG A CA 1
ATOM 647 C C . ARG A 1 84 ? -9.864 3.400 9.332 1.00 70.81 84 ARG A C 1
ATOM 649 O O . ARG A 1 84 ? -10.840 3.005 8.706 1.00 70.81 84 ARG A O 1
ATOM 656 N N . ASP A 1 85 ? -9.412 2.833 10.448 1.00 63.97 85 ASP A N 1
ATOM 657 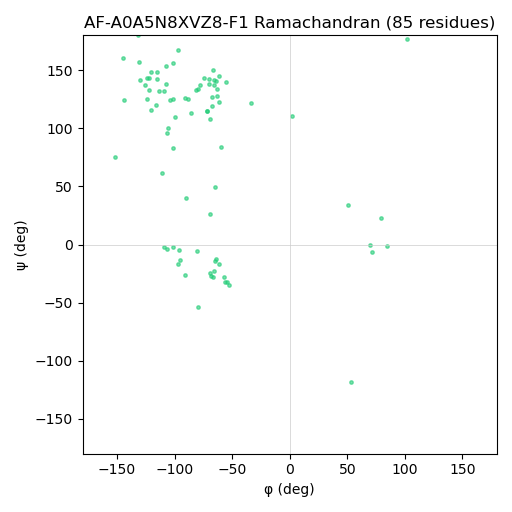C CA . ASP A 1 85 ? -10.090 1.774 11.201 1.00 63.97 85 ASP A CA 1
ATOM 658 C C . ASP A 1 85 ? -11.009 2.360 12.283 1.00 63.97 85 ASP A C 1
ATOM 660 O O . ASP A 1 85 ? -12.022 1.761 12.621 1.00 63.97 85 ASP A O 1
ATOM 664 N N . THR A 1 86 ? -10.707 3.565 12.775 1.00 51.44 86 THR A N 1
ATOM 665 C CA . THR A 1 86 ? -11.599 4.327 13.655 1.00 51.44 86 THR A CA 1
ATOM 666 C C . THR A 1 86 ? -12.805 4.878 12.876 1.00 51.44 86 THR A C 1
ATOM 668 O O . THR A 1 86 ? -12.583 5.706 11.986 1.00 51.44 86 THR A O 1
ATOM 671 N N . PRO A 1 87 ? -14.045 4.432 13.173 1.00 51.22 87 PRO A N 1
ATOM 672 C CA . PRO A 1 87 ? -15.274 4.975 12.591 1.00 51.22 87 PRO A CA 1
ATOM 673 C C . PRO A 1 87 ? -15.628 6.370 13.122 1.00 51.22 87 PRO A C 1
ATOM 675 O O . PRO A 1 87 ? -15.205 6.711 14.252 1.00 51.22 87 PRO A O 1
#

Mean predicted aligned error: 9.41 Å

Secondary structure (DSSP, 8-state):
--------------SEEEE-TTT--EEEEEEETTEEEEEE-SS-EEGGGS-GGG-EEEETTEEEES--S-SEEB-BHHHH-GGGT--

pLDDT: mean 75.8, std 15.46, range [36.47, 89.06]

InterPro domains:
  IPR045729 Protein of unknown function DUF6083 [PF19561] (1-85)

Foldseek 3Di: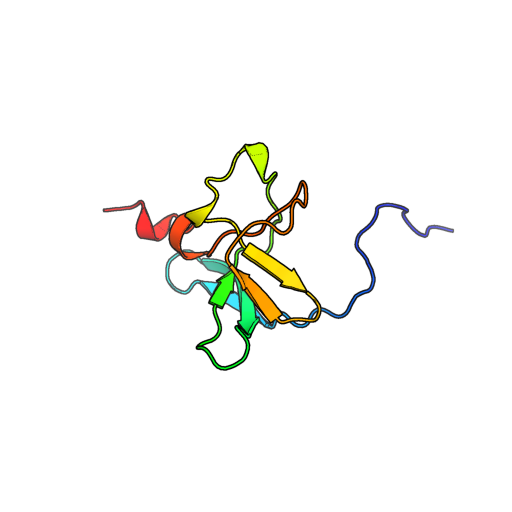
DDDDDDDDDPQDLLWDWDADPQQRAIWTWAAA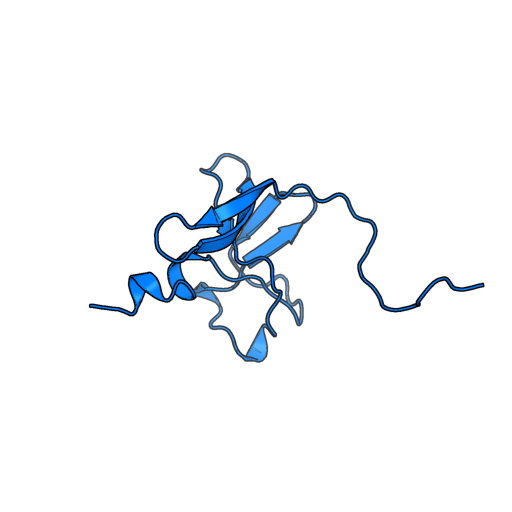VVDDIFTWHPDKDQPVVDPQQQFWDDDSRHIDRGDPPDRIGIGGVCVVRVSNVPD